Protein AF-A0A936VNS5-F1 (afdb_monomer)

Radius of gyration: 14.25 Å; Cα contacts (8 Å, |Δi|>4): 124; chains: 1; bounding box: 30×24×36 Å

Foldseek 3Di:
DDKDWDWDDVVVPPVRIDTFKMKDWAFDDDDPQWTKTWMWMAGPVGDIDIDIDGTDGPVDDPVVVVCVVPDDDD

pLDDT: mean 94.86, std 8.27, range [45.78, 98.25]

Sequence (74 aa):
MIYVRVELWPCGIKEKARLIGEMTVGNIGGTDEIGDYEVEASDNRGTGFTRVIVGHDRKQSIWALLKRALEVKP

Secondary structure (DSSP, 8-state):
-EEEEEEE-GGG-GGG-EEEEEEEEEEEEE-SSEEEEEEEEEETTS-EEEEEEEEEETTS-HHHHHHHHH----

Solvent-accessible surface area (backbone atoms only — not comparable to full-atom values): 4374 Å² total; per-residue (Å²): 115,47,78,48,79,40,67,50,40,64,95,74,35,71,94,62,48,40,80,46,29,41,33,42,37,38,71,76,51,72,60,96,56,30,35,21,32,42,33,43,35,42,37,74,83,77,52,64,53,74,49,78,47,74,74,40,60,61,87,52,57,70,66,57,55,55,47,61,72,68,57,79,77,130

Nearest PDB structures (foldseek):
  2hbo-assembly1_A-2  TM=3.875E-01  e=2.782E-01  Caulobacter vibrioides
  3qcd-assembly1_A  TM=5.840E-01  e=2.697E+00  Homo sapiens
  3rqb-assembly1_A  TM=4.092E-01  e=2.123E+00  Alicyclobacillus acidocaldarius subsp. acidocaldarius DSM 446
  5t06-assembly1_C  TM=4.076E-01  e=5.525E+00  Escherichia coli O157:H7

Mean predicted aligned error: 3.25 Å

Structure (mmCIF, N/CA/C/O backbone):
data_AF-A0A936VNS5-F1
#
_entry.id   AF-A0A936VNS5-F1
#
loop_
_atom_site.group_PDB
_atom_site.id
_atom_site.type_symbol
_atom_site.label_atom_id
_atom_site.label_alt_id
_atom_site.label_comp_id
_atom_site.label_asym_id
_atom_site.label_entity_id
_atom_site.label_seq_id
_atom_site.pdbx_PDB_ins_code
_atom_site.Cartn_x
_atom_site.Cartn_y
_atom_site.Cartn_z
_atom_site.occupancy
_atom_site.B_iso_or_equiv
_atom_site.auth_seq_id
_atom_site.auth_comp_id
_atom_site.auth_asym_id
_atom_site.auth_atom_id
_atom_site.pdbx_PDB_model_num
ATOM 1 N N . MET A 1 1 ? -12.598 2.522 0.414 1.00 86.00 1 MET A N 1
ATOM 2 C CA . MET A 1 1 ? -11.632 1.879 -0.497 1.00 86.00 1 MET A CA 1
ATOM 3 C C . MET A 1 1 ? -10.568 2.901 -0.846 1.00 86.00 1 MET A C 1
ATOM 5 O O . MET A 1 1 ? -10.921 3.949 -1.373 1.00 86.00 1 MET A O 1
ATOM 9 N N . ILE A 1 2 ? -9.311 2.641 -0.498 1.00 95.88 2 ILE A N 1
ATOM 10 C CA . ILE A 1 2 ? -8.158 3.449 -0.923 1.00 95.88 2 ILE A CA 1
ATOM 11 C C . ILE A 1 2 ? -7.404 2.645 -1.981 1.00 95.88 2 ILE A C 1
ATOM 13 O O . ILE A 1 2 ? -7.251 1.434 -1.838 1.00 95.88 2 ILE A O 1
ATOM 17 N N . TYR A 1 3 ? -6.933 3.322 -3.023 1.00 97.81 3 TYR A N 1
ATOM 18 C CA . TYR A 1 3 ? -6.062 2.744 -4.039 1.00 97.81 3 TYR A CA 1
ATOM 19 C C . TYR A 1 3 ? -4.786 3.575 -4.129 1.00 97.81 3 TYR A C 1
ATOM 21 O O . TYR A 1 3 ? -4.838 4.793 -4.311 1.00 97.81 3 TYR A O 1
ATOM 29 N N . VAL A 1 4 ? -3.646 2.916 -3.967 1.00 97.62 4 VAL A N 1
ATOM 30 C CA . VAL A 1 4 ? -2.316 3.505 -4.087 1.00 97.62 4 VAL A CA 1
ATOM 31 C C . VAL A 1 4 ? -1.682 2.971 -5.358 1.00 97.62 4 VAL A C 1
ATOM 33 O O . VAL A 1 4 ? -1.612 1.764 -5.567 1.00 97.62 4 VAL A O 1
ATOM 36 N N . ARG A 1 5 ? -1.190 3.887 -6.189 1.00 97.62 5 ARG A N 1
ATOM 37 C CA . ARG A 1 5 ? -0.495 3.582 -7.436 1.00 97.62 5 ARG A CA 1
ATOM 38 C C . ARG A 1 5 ? 0.929 4.113 -7.353 1.00 97.62 5 ARG A C 1
ATOM 40 O O . ARG A 1 5 ? 1.122 5.300 -7.092 1.00 97.62 5 ARG A O 1
ATOM 47 N N . VAL A 1 6 ? 1.916 3.255 -7.583 1.00 97.12 6 VAL A N 1
ATOM 48 C CA . VAL A 1 6 ? 3.333 3.629 -7.617 1.00 97.12 6 VAL A CA 1
ATOM 49 C C . VAL A 1 6 ? 3.803 3.608 -9.061 1.00 97.12 6 VAL A C 1
ATOM 51 O O . VAL A 1 6 ? 3.809 2.566 -9.718 1.00 97.12 6 VAL A O 1
ATOM 54 N N . GLU A 1 7 ? 4.211 4.766 -9.564 1.00 97.94 7 GLU A N 1
ATOM 55 C CA . GLU A 1 7 ? 4.669 4.919 -10.940 1.00 97.94 7 GLU A CA 1
ATOM 56 C C . GLU A 1 7 ? 6.131 5.344 -10.998 1.00 97.94 7 GLU A C 1
ATOM 58 O O . GLU A 1 7 ? 6.573 6.219 -10.255 1.00 97.94 7 GLU A O 1
ATOM 63 N N . LEU A 1 8 ? 6.874 4.767 -11.943 1.00 97.69 8 LEU A N 1
ATOM 64 C CA . LEU A 1 8 ? 8.176 5.291 -12.337 1.00 97.69 8 LEU A CA 1
ATOM 65 C C . LEU A 1 8 ? 7.986 6.222 -13.526 1.00 97.69 8 LEU A C 1
ATOM 67 O O . LEU A 1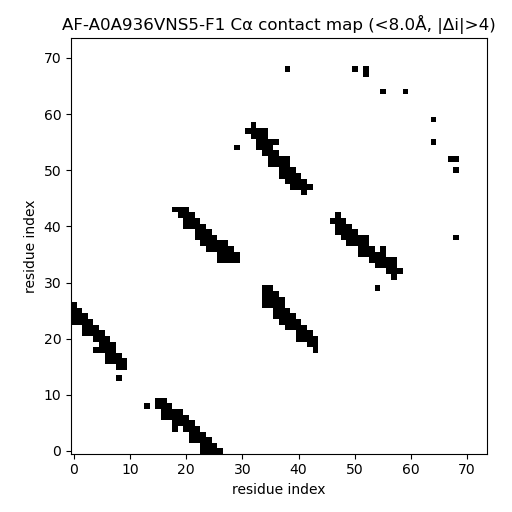 8 ? 7.497 5.779 -14.564 1.00 97.69 8 LEU A O 1
ATOM 71 N N . TRP A 1 9 ? 8.414 7.474 -13.387 1.00 98.06 9 TRP A N 1
ATOM 72 C CA . TRP A 1 9 ? 8.419 8.473 -14.456 1.00 98.06 9 TRP A CA 1
ATOM 73 C C . TRP A 1 9 ? 9.864 8.698 -14.917 1.00 98.06 9 TRP A C 1
ATOM 75 O O . TRP A 1 9 ? 10.616 9.415 -14.248 1.00 98.06 9 TRP A O 1
ATOM 85 N N . PRO A 1 10 ? 10.306 8.081 -16.027 1.00 97.12 10 PRO A N 1
ATOM 86 C CA . PRO A 1 10 ? 11.660 8.264 -16.535 1.00 97.12 10 PRO A CA 1
ATOM 87 C C . PRO A 1 10 ? 11.951 9.747 -16.778 1.00 97.12 10 PRO A C 1
ATOM 89 O O . PRO A 1 10 ? 11.237 10.402 -17.535 1.00 97.12 10 PRO A O 1
ATOM 92 N N . CYS A 1 11 ? 12.984 10.276 -16.117 1.00 96.69 11 CYS A N 1
ATOM 93 C CA . CYS A 1 11 ? 13.359 11.694 -16.184 1.00 96.69 11 CYS A CA 1
ATOM 94 C C . CYS A 1 11 ? 12.226 12.670 -15.797 1.00 96.69 11 CYS A C 1
ATOM 96 O O . CYS A 1 11 ? 12.238 13.816 -16.234 1.00 96.69 11 CYS A O 1
ATOM 98 N N . GLY A 1 12 ? 11.231 12.226 -15.018 1.00 95.62 12 GLY A N 1
ATOM 99 C CA . GLY A 1 12 ? 10.063 13.041 -14.663 1.00 95.62 12 GLY A CA 1
ATOM 100 C C . GLY A 1 12 ? 9.039 13.217 -15.792 1.00 95.62 12 GLY A C 1
ATOM 101 O O . GLY A 1 12 ? 8.136 14.038 -15.667 1.00 95.62 12 GLY A O 1
ATOM 102 N N . ILE A 1 13 ? 9.152 12.457 -16.886 1.00 97.56 13 ILE A N 1
ATOM 103 C CA . ILE A 1 13 ? 8.263 12.552 -18.050 1.00 97.56 13 ILE A CA 1
ATOM 104 C C . ILE A 1 13 ? 7.021 11.683 -17.817 1.00 97.56 13 ILE A C 1
ATOM 106 O O . ILE A 1 13 ? 7.115 10.451 -17.798 1.00 97.56 13 ILE A O 1
ATOM 110 N N . LYS A 1 14 ? 5.854 12.321 -17.671 1.00 96.19 14 LYS A N 1
ATOM 111 C CA . LYS A 1 14 ? 4.576 11.659 -17.359 1.00 96.19 14 LYS A CA 1
ATOM 112 C C . LYS A 1 14 ? 4.124 10.696 -18.452 1.00 96.19 14 LYS A C 1
ATOM 114 O O . LYS A 1 14 ? 3.592 9.632 -18.164 1.00 96.19 14 LYS A O 1
ATOM 119 N N . GLU A 1 15 ? 4.367 11.030 -19.710 1.00 97.38 15 GLU A N 1
ATOM 120 C CA . GLU A 1 15 ? 3.966 10.231 -20.874 1.00 97.38 15 GLU A CA 1
ATOM 121 C C . GLU A 1 15 ? 4.727 8.900 -20.945 1.00 97.38 15 GLU A C 1
ATOM 123 O O . GLU A 1 15 ? 4.296 7.966 -21.615 1.00 97.38 15 GLU A O 1
ATOM 128 N N . LYS A 1 16 ? 5.863 8.810 -20.244 1.00 97.00 16 LYS A N 1
ATOM 129 C CA . LYS A 1 16 ? 6.673 7.595 -20.110 1.00 97.00 16 LYS A CA 1
ATOM 130 C C . LYS A 1 16 ? 6.420 6.865 -18.791 1.00 97.00 16 LYS A C 1
ATOM 132 O O . LYS A 1 16 ? 7.149 5.918 -18.482 1.00 97.00 16 LYS A O 1
ATOM 137 N N . ALA A 1 17 ? 5.449 7.318 -17.997 1.00 97.56 17 ALA A N 1
ATOM 138 C CA . ALA A 1 17 ? 5.118 6.700 -16.728 1.00 97.56 17 ALA A CA 1
ATOM 139 C C . ALA A 1 17 ? 4.739 5.233 -16.929 1.00 97.56 17 ALA A C 1
ATOM 141 O O . ALA A 1 17 ? 3.984 4.878 -17.835 1.00 97.56 17 ALA A O 1
ATOM 142 N N . ARG A 1 18 ? 5.251 4.376 -16.051 1.00 97.31 18 ARG A N 1
ATOM 143 C CA . ARG A 1 18 ? 4.843 2.974 -15.973 1.00 97.31 18 ARG A CA 1
ATOM 144 C C . ARG A 1 18 ? 4.499 2.612 -14.542 1.00 97.31 18 ARG A C 1
ATOM 146 O O . ARG A 1 18 ? 5.201 3.023 -13.615 1.00 97.31 18 ARG A O 1
ATOM 153 N N . LEU A 1 19 ? 3.441 1.826 -14.385 1.00 97.56 19 LEU A N 1
ATOM 154 C CA . LEU A 1 19 ? 3.080 1.223 -13.111 1.00 97.56 19 LEU A CA 1
ATOM 155 C C . LEU A 1 19 ? 4.203 0.280 -12.670 1.00 97.56 19 LEU A C 1
ATOM 157 O O . LEU A 1 19 ? 4.630 -0.581 -13.441 1.00 97.56 19 LEU A O 1
ATOM 161 N N . ILE A 1 20 ? 4.700 0.467 -11.452 1.00 98.00 20 ILE A N 1
ATOM 162 C CA . ILE A 1 20 ? 5.701 -0.420 -10.844 1.00 98.00 20 ILE A CA 1
ATOM 163 C C . ILE A 1 20 ? 5.187 -1.112 -9.582 1.00 98.00 20 ILE A C 1
ATOM 165 O O . ILE A 1 20 ? 5.809 -2.068 -9.134 1.00 98.00 20 ILE A O 1
ATOM 169 N N . GLY A 1 21 ? 4.047 -0.678 -9.053 1.00 97.94 21 GLY A N 1
ATOM 170 C CA . GLY A 1 21 ? 3.325 -1.381 -8.006 1.00 97.94 21 GLY A CA 1
ATOM 171 C C . GLY A 1 21 ? 2.011 -0.701 -7.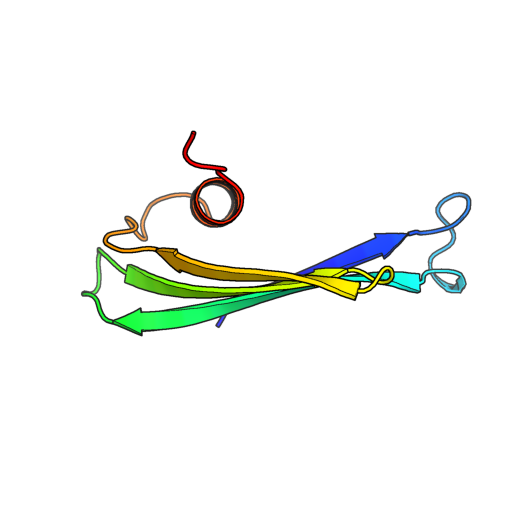667 1.00 97.94 21 GLY A C 1
ATOM 172 O O . GLY A 1 21 ? 1.790 0.468 -7.996 1.00 97.94 21 GLY A O 1
ATOM 173 N N . GLU A 1 22 ? 1.142 -1.441 -7.009 1.00 98.06 22 GLU A N 1
ATOM 174 C CA . GLU A 1 22 ? -0.168 -0.982 -6.580 1.00 98.06 22 GLU A CA 1
ATOM 175 C C . GLU A 1 22 ? -0.540 -1.582 -5.230 1.00 98.06 22 GLU A C 1
ATOM 177 O O . GLU A 1 22 ? 0.007 -2.598 -4.804 1.00 98.06 22 GLU A O 1
ATOM 182 N N . MET A 1 23 ? -1.457 -0.916 -4.538 1.00 98.06 23 MET A N 1
ATOM 183 C CA . MET A 1 23 ? -2.004 -1.406 -3.285 1.00 98.06 23 MET A CA 1
ATOM 184 C C . MET A 1 23 ? -3.455 -0.971 -3.128 1.00 98.06 23 MET A C 1
ATOM 186 O O . MET A 1 23 ? -3.793 0.201 -3.313 1.00 98.06 23 MET A O 1
ATOM 190 N N . THR A 1 24 ? -4.310 -1.905 -2.743 1.00 98.25 24 THR A N 1
ATOM 191 C CA . THR A 1 24 ? -5.684 -1.653 -2.325 1.00 98.25 24 THR A CA 1
ATOM 192 C C . THR A 1 24 ? -5.759 -1.670 -0.803 1.00 98.25 24 THR A C 1
ATOM 194 O O . THR A 1 24 ? -5.050 -2.419 -0.137 1.00 98.25 24 THR A O 1
ATOM 197 N N . VAL A 1 25 ? -6.609 -0.815 -0.238 1.00 97.94 25 VAL A N 1
ATOM 198 C CA . VAL A 1 25 ? -6.970 -0.851 1.183 1.00 97.94 25 VAL A CA 1
ATOM 199 C C . VAL A 1 25 ? -8.493 -0.796 1.282 1.00 97.94 25 VAL A C 1
ATOM 201 O O . VAL A 1 25 ? -9.123 0.267 1.156 1.00 97.94 25 VAL A O 1
ATOM 204 N N . GLY A 1 26 ? -9.093 -1.970 1.444 1.00 97.62 26 GLY A N 1
ATOM 205 C CA . GLY A 1 26 ? -10.525 -2.173 1.618 1.00 97.62 26 GLY A CA 1
ATOM 206 C C . GLY A 1 26 ? -10.911 -2.028 3.084 1.00 97.62 26 GLY A C 1
ATOM 207 O O . GLY A 1 26 ? -10.221 -2.542 3.952 1.00 97.62 26 GLY A O 1
ATOM 208 N N . ASN A 1 27 ? -12.001 -1.317 3.387 1.00 96.62 27 ASN A N 1
ATOM 209 C CA . ASN A 1 27 ? -12.559 -1.340 4.740 1.00 96.62 27 ASN A CA 1
ATOM 210 C C . ASN A 1 27 ? -13.396 -2.612 4.891 1.00 96.62 27 ASN A C 1
ATOM 212 O O . ASN A 1 27 ? -14.281 -2.846 4.072 1.00 96.62 27 ASN A O 1
ATOM 216 N N . ILE A 1 28 ? -13.110 -3.398 5.925 1.00 97.44 28 ILE A N 1
ATOM 217 C CA . ILE A 1 28 ? -13.773 -4.685 6.188 1.00 97.44 28 ILE A CA 1
ATOM 218 C C . ILE A 1 28 ? -14.549 -4.691 7.512 1.00 97.44 28 ILE A C 1
ATOM 220 O O . ILE A 1 28 ? -15.188 -5.683 7.848 1.00 97.44 28 ILE A O 1
ATOM 224 N N . GLY A 1 29 ? -14.502 -3.593 8.273 1.00 96.31 29 GLY A N 1
ATOM 225 C CA . GLY A 1 29 ? -15.192 -3.479 9.555 1.00 96.31 29 GLY A CA 1
ATOM 226 C C . GLY A 1 29 ? -14.810 -2.239 10.364 1.00 96.31 29 GLY A C 1
ATOM 227 O O . GLY A 1 29 ? -14.113 -1.334 9.880 1.00 96.31 29 GLY A O 1
ATOM 228 N N . GLY A 1 30 ? -15.283 -2.213 11.610 1.00 94.12 30 GLY A N 1
ATOM 229 C CA . GLY A 1 30 ? -15.010 -1.171 12.599 1.00 94.12 30 GLY A CA 1
ATOM 230 C C . GLY A 1 30 ? -16.224 -0.303 12.958 1.00 94.12 30 GLY A C 1
ATOM 231 O O . GLY A 1 30 ? -17.373 -0.701 12.783 1.00 94.12 30 GLY A O 1
ATOM 232 N N . THR A 1 31 ? -15.942 0.885 13.485 1.00 95.75 31 THR A N 1
ATOM 233 C CA . THR A 1 31 ? -16.886 1.933 13.899 1.00 95.75 31 THR A CA 1
ATOM 234 C C . THR A 1 31 ? -16.624 3.233 13.127 1.00 95.75 31 THR A C 1
ATOM 236 O O . THR A 1 31 ? -15.785 3.284 12.226 1.00 95.75 31 THR A O 1
ATOM 239 N N . ASP A 1 32 ? -17.311 4.317 13.487 1.00 94.25 32 ASP A N 1
ATOM 240 C CA . ASP A 1 32 ? -17.076 5.638 12.893 1.00 94.25 32 ASP A CA 1
ATOM 241 C C . ASP A 1 32 ? -15.689 6.211 13.217 1.00 94.25 32 ASP A C 1
ATOM 243 O O . ASP A 1 32 ? -15.141 6.981 12.428 1.00 94.25 32 ASP A O 1
ATOM 247 N N . GLU A 1 33 ? -15.088 5.803 14.338 1.00 97.00 33 GLU A N 1
ATOM 248 C CA . GLU A 1 33 ? -13.776 6.289 14.785 1.00 97.00 33 GLU A CA 1
ATOM 249 C C . GLU A 1 33 ? -12.641 5.306 14.486 1.00 97.00 33 GLU A C 1
ATOM 251 O O . GLU A 1 33 ? -11.498 5.717 14.301 1.00 97.00 33 GLU A O 1
ATOM 256 N N . ILE A 1 34 ? -12.946 4.011 14.405 1.00 97.56 34 ILE A N 1
ATOM 257 C CA . ILE A 1 34 ? -11.962 2.939 14.253 1.00 97.56 34 ILE A CA 1
ATOM 258 C C . ILE A 1 34 ? -12.288 2.122 13.006 1.00 97.56 34 ILE A C 1
ATOM 260 O O . ILE A 1 34 ? -13.419 1.701 12.818 1.00 97.56 34 ILE A O 1
ATOM 264 N N . GLY A 1 35 ? -11.317 1.862 12.138 1.00 96.75 35 GLY A N 1
ATOM 265 C CA . GLY A 1 35 ? -11.494 1.020 10.958 1.00 96.75 35 GLY A CA 1
ATOM 266 C C . GLY A 1 35 ? -10.619 -0.225 10.981 1.00 96.75 35 GLY A C 1
ATOM 267 O O . GLY A 1 35 ?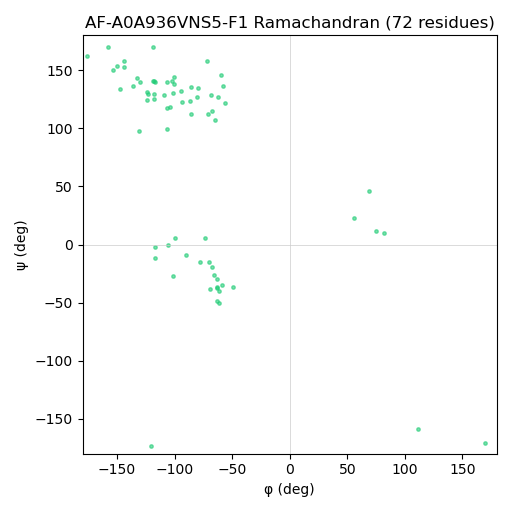 -9.439 -0.154 11.330 1.00 96.75 35 GLY A O 1
ATOM 268 N N . ASP A 1 36 ? -11.198 -1.330 10.523 1.00 97.81 36 ASP A N 1
ATOM 269 C CA . ASP A 1 36 ? -10.463 -2.528 10.132 1.00 97.81 36 ASP A CA 1
ATOM 270 C C . ASP A 1 36 ? -10.329 -2.555 8.611 1.00 97.81 36 ASP A C 1
ATOM 272 O O . ASP A 1 36 ? -11.269 -2.209 7.879 1.00 97.81 36 ASP A O 1
ATOM 276 N N . TYR A 1 37 ? -9.149 -2.935 8.131 1.00 97.56 37 TYR A N 1
ATOM 277 C CA . TYR A 1 37 ? -8.805 -2.850 6.721 1.00 97.56 37 TYR A CA 1
ATOM 278 C C . TYR A 1 37 ? -8.102 -4.103 6.217 1.00 97.56 37 TYR A C 1
ATOM 280 O O . TYR A 1 37 ? -7.180 -4.600 6.857 1.00 97.56 37 TYR A O 1
ATOM 288 N N . GLU A 1 38 ? -8.500 -4.564 5.038 1.00 98.00 38 GLU A N 1
ATOM 289 C CA . GLU A 1 38 ? -7.757 -5.535 4.243 1.00 98.00 38 GLU A CA 1
ATOM 290 C C . GLU A 1 38 ? -6.888 -4.787 3.235 1.00 98.00 38 GLU A C 1
ATOM 292 O O . GLU A 1 38 ? -7.340 -3.847 2.580 1.00 98.00 38 GLU A O 1
ATOM 297 N N . VAL A 1 39 ? -5.625 -5.181 3.155 1.00 97.81 39 VAL A N 1
ATOM 298 C CA . VAL A 1 39 ? -4.618 -4.616 2.269 1.00 97.81 39 VAL A CA 1
ATOM 299 C C . VAL A 1 39 ? -4.150 -5.702 1.324 1.00 97.81 39 VAL A C 1
ATOM 301 O O . VAL A 1 39 ? -3.705 -6.751 1.789 1.00 97.81 39 VAL A O 1
ATOM 304 N N . GLU A 1 40 ? -4.153 -5.414 0.031 1.00 97.81 40 GLU A N 1
ATOM 305 C CA . GLU A 1 40 ? -3.475 -6.223 -0.978 1.00 97.81 40 GLU A CA 1
ATOM 306 C C . GLU A 1 40 ? -2.497 -5.328 -1.723 1.00 97.81 40 GLU A C 1
ATOM 308 O O . GLU A 1 40 ? -2.865 -4.242 -2.166 1.00 97.81 40 GLU A O 1
ATOM 313 N N . ALA A 1 41 ? -1.246 -5.755 -1.843 1.00 97.44 41 ALA A N 1
ATOM 314 C CA . ALA A 1 41 ? -0.213 -5.014 -2.548 1.00 97.44 41 ALA A CA 1
ATOM 315 C C . ALA A 1 41 ? 0.553 -5.930 -3.495 1.00 97.44 41 ALA A C 1
ATOM 317 O O . ALA A 1 41 ? 0.829 -7.087 -3.167 1.00 97.44 41 ALA A O 1
ATOM 318 N N . SER A 1 42 ? 0.936 -5.394 -4.648 1.00 97.50 42 SER A N 1
ATOM 319 C CA . SER A 1 42 ? 1.727 -6.091 -5.656 1.00 97.50 42 SER A CA 1
ATOM 320 C C . SER A 1 42 ? 2.699 -5.135 -6.347 1.00 97.50 42 SER A C 1
ATOM 322 O O . SER A 1 42 ? 2.471 -3.925 -6.427 1.00 97.50 42 SER A O 1
ATOM 324 N N . ASP A 1 43 ? 3.810 -5.672 -6.844 1.00 97.50 43 ASP A N 1
ATOM 325 C CA . ASP A 1 43 ? 4.770 -4.957 -7.677 1.00 97.50 43 ASP A CA 1
ATOM 326 C C . ASP A 1 43 ? 4.910 -5.593 -9.067 1.00 97.50 43 ASP A C 1
ATOM 328 O O . ASP A 1 43 ? 4.443 -6.699 -9.354 1.00 97.50 43 ASP A O 1
ATOM 332 N N . ASN A 1 44 ? 5.598 -4.889 -9.962 1.00 95.81 44 ASN A N 1
ATOM 333 C CA . ASN A 1 44 ? 5.862 -5.361 -11.320 1.00 95.81 44 ASN A CA 1
ATOM 334 C C . ASN A 1 44 ? 6.926 -6.475 -11.417 1.00 95.81 44 ASN A C 1
ATOM 336 O O . ASN A 1 44 ? 7.323 -6.840 -12.525 1.00 95.81 44 ASN A O 1
ATOM 340 N N . ARG A 1 45 ? 7.418 -6.988 -10.285 1.00 95.50 45 ARG A N 1
ATOM 341 C CA . ARG A 1 45 ? 8.340 -8.128 -10.183 1.00 95.50 45 ARG A CA 1
ATOM 342 C C . ARG A 1 45 ? 7.638 -9.389 -9.677 1.00 95.50 45 ARG A C 1
ATOM 344 O O . ARG A 1 45 ? 8.287 -10.425 -9.566 1.00 95.50 45 ARG A O 1
ATOM 351 N N . GLY A 1 46 ? 6.336 -9.313 -9.400 1.00 92.88 46 GLY A N 1
ATOM 352 C CA . GLY A 1 46 ? 5.554 -10.413 -8.839 1.00 92.88 46 GLY A CA 1
ATOM 353 C C . GLY A 1 46 ? 5.695 -10.552 -7.323 1.00 92.88 46 GLY A C 1
ATOM 354 O O . GLY A 1 46 ? 5.234 -11.545 -6.765 1.00 92.88 46 GLY A O 1
ATOM 355 N N . T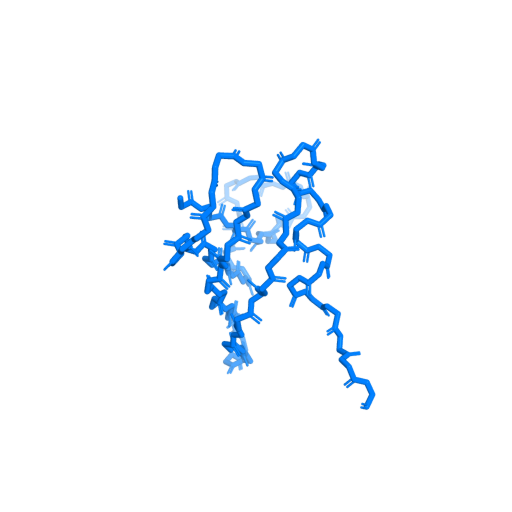HR A 1 47 ? 6.311 -9.582 -6.645 1.00 95.06 47 THR A N 1
ATOM 356 C CA . THR A 1 47 ? 6.304 -9.510 -5.182 1.00 95.06 47 THR A CA 1
ATOM 357 C C . THR A 1 47 ? 4.977 -8.920 -4.739 1.00 95.06 47 THR A C 1
ATOM 359 O O . THR A 1 47 ? 4.532 -7.907 -5.273 1.00 95.06 47 THR A O 1
ATOM 362 N N . GLY A 1 48 ? 4.353 -9.512 -3.731 1.00 95.25 48 GLY A N 1
ATOM 363 C CA . GLY A 1 48 ? 3.130 -8.974 -3.163 1.00 95.25 48 GLY A CA 1
ATOM 364 C C . GLY A 1 48 ? 2.897 -9.468 -1.750 1.00 95.25 48 GLY A C 1
ATOM 365 O O . GLY A 1 48 ? 3.595 -10.359 -1.261 1.00 95.25 48 GLY A O 1
ATOM 366 N N . PHE 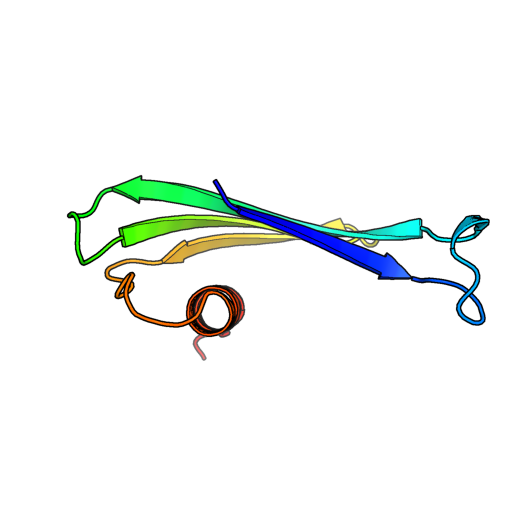A 1 49 ? 1.920 -8.867 -1.089 1.00 95.94 49 PHE A N 1
ATOM 367 C CA . PHE A 1 49 ? 1.454 -9.310 0.213 1.00 95.94 49 PHE A CA 1
ATOM 368 C C . PHE A 1 49 ? -0.024 -8.986 0.389 1.00 95.94 49 PHE A C 1
ATOM 370 O O . PHE A 1 49 ? -0.534 -8.008 -0.158 1.00 95.94 49 PHE A O 1
ATOM 377 N N . THR A 1 50 ? -0.672 -9.783 1.230 1.00 96.56 50 THR A N 1
ATOM 378 C CA . THR A 1 50 ? -2.005 -9.499 1.753 1.00 96.56 50 THR A CA 1
ATOM 379 C C . THR A 1 50 ? -1.917 -9.387 3.264 1.00 96.56 50 THR A C 1
ATOM 381 O O . THR A 1 50 ? -1.173 -10.134 3.912 1.00 96.56 50 THR A O 1
ATOM 384 N N . ARG A 1 51 ? -2.648 -8.441 3.851 1.00 95.44 51 ARG A N 1
ATOM 385 C CA . ARG A 1 51 ? -2.666 -8.246 5.300 1.00 95.44 51 ARG A CA 1
ATOM 386 C C . ARG A 1 51 ? -3.962 -7.620 5.784 1.00 95.44 51 ARG A C 1
ATOM 388 O O . ARG A 1 51 ? -4.529 -6.762 5.127 1.00 95.44 51 ARG A O 1
ATOM 395 N N . VAL A 1 52 ? -4.336 -7.958 7.014 1.00 96.50 52 VAL A N 1
ATOM 396 C CA . VAL A 1 52 ? -5.380 -7.261 7.763 1.00 96.50 52 VAL A CA 1
ATOM 397 C C . VAL A 1 52 ? -4.770 -6.305 8.793 1.00 96.50 52 VAL A C 1
ATOM 399 O O . VAL A 1 52 ? -3.901 -6.683 9.584 1.00 96.50 52 VAL A O 1
ATOM 402 N N . ILE A 1 53 ? -5.238 -5.060 8.793 1.00 96.31 53 ILE A N 1
ATOM 403 C CA . ILE A 1 53 ? -4.979 -4.046 9.815 1.00 96.31 53 ILE A CA 1
ATOM 404 C C . ILE A 1 53 ? -6.234 -3.930 10.667 1.00 96.31 53 ILE A C 1
ATOM 406 O O . ILE A 1 53 ? -7.282 -3.530 10.173 1.00 96.31 53 ILE A O 1
ATOM 410 N N . VAL A 1 54 ? -6.107 -4.231 11.955 1.00 96.25 54 VAL A N 1
ATOM 411 C CA . VAL A 1 54 ? -7.203 -4.103 12.920 1.00 96.25 54 VAL A CA 1
ATOM 412 C C . VAL A 1 54 ? -7.016 -2.836 13.747 1.00 96.25 54 VAL A C 1
ATOM 414 O O . VAL A 1 54 ? -5.888 -2.496 14.140 1.00 96.25 54 VAL A O 1
ATOM 417 N N . GLY A 1 55 ? -8.110 -2.140 14.029 1.00 96.50 55 GLY A N 1
ATOM 418 C CA . GLY A 1 55 ? -8.141 -1.059 15.000 1.00 96.50 55 GLY A CA 1
ATOM 419 C C . GLY A 1 55 ? -7.354 0.175 14.561 1.00 96.50 55 GLY A C 1
ATOM 420 O O . GLY A 1 55 ? -6.512 0.671 15.313 1.00 96.50 55 GLY A O 1
ATOM 421 N N . HIS A 1 56 ? -7.511 0.634 13.320 1.00 96.94 56 HIS A N 1
ATOM 422 C CA . HIS A 1 56 ? -6.889 1.883 12.879 1.00 96.94 56 HIS A CA 1
ATOM 423 C C . HIS A 1 56 ? -7.775 3.085 13.209 1.00 96.94 56 HIS A C 1
ATOM 425 O O . HIS A 1 56 ? -8.924 3.145 12.784 1.00 96.94 56 HIS A O 1
ATOM 431 N N . ASP A 1 57 ? -7.228 4.046 13.950 1.00 97.44 57 ASP A N 1
ATOM 432 C CA . ASP A 1 57 ? -7.902 5.307 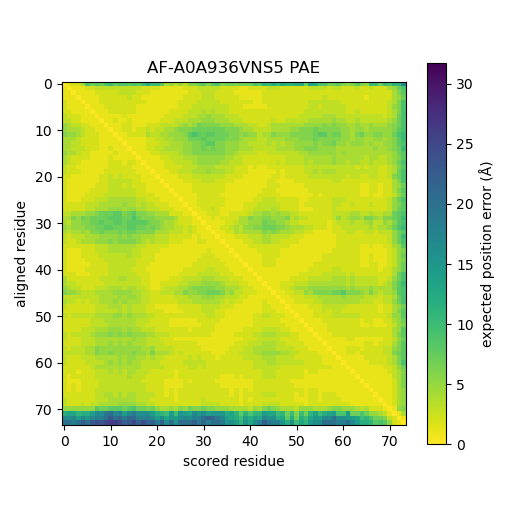14.256 1.00 97.44 57 ASP A CA 1
ATOM 433 C C . ASP A 1 57 ? -8.062 6.156 12.990 1.00 97.44 57 ASP A C 1
ATOM 435 O O . ASP A 1 57 ? -7.082 6.616 12.403 1.00 97.44 57 ASP A O 1
ATOM 439 N N . ARG A 1 58 ? -9.315 6.377 12.584 1.00 95.31 58 ARG A N 1
ATOM 440 C CA . ARG A 1 58 ? -9.695 7.083 11.353 1.00 95.31 58 ARG A CA 1
ATOM 441 C C . ARG A 1 58 ? -9.396 8.580 11.394 1.00 95.31 58 ARG A C 1
ATOM 443 O O . ARG A 1 58 ? -9.413 9.217 10.343 1.00 95.31 58 ARG A O 1
ATOM 450 N N . LYS A 1 59 ? -9.127 9.152 12.573 1.00 96.44 59 LYS A N 1
ATOM 451 C CA . LYS A 1 59 ? -8.694 10.554 12.710 1.00 96.44 59 LYS A CA 1
ATOM 452 C C . LYS A 1 59 ? -7.217 10.725 12.350 1.00 96.44 59 LYS A C 1
ATOM 454 O O . LYS A 1 59 ? -6.767 11.852 12.141 1.00 96.44 59 LYS A O 1
ATOM 459 N N . GLN A 1 60 ? -6.456 9.632 12.269 1.00 96.88 60 GLN A N 1
ATOM 460 C CA . GLN A 1 60 ? -5.068 9.681 11.829 1.00 96.88 60 GLN A CA 1
ATOM 461 C C . GLN A 1 60 ? -4.964 9.957 10.328 1.00 96.88 60 GLN A C 1
ATOM 463 O O . GLN A 1 60 ? -5.874 9.716 9.538 1.00 96.88 60 GLN A O 1
ATOM 468 N N . SER A 1 61 ? -3.802 10.471 9.923 1.00 96.38 61 SER A N 1
ATOM 4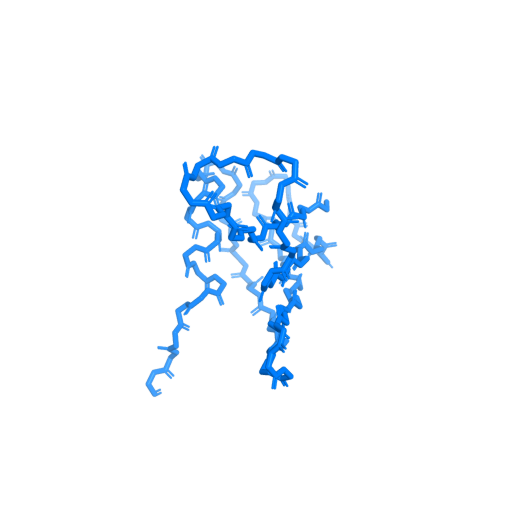69 C CA . SER A 1 61 ? -3.501 10.692 8.513 1.00 96.38 61 SER A CA 1
ATOM 470 C C . SER A 1 61 ? -3.549 9.382 7.728 1.00 96.38 61 SER A C 1
ATOM 472 O O . SER A 1 61 ? -3.078 8.349 8.207 1.00 96.38 61 SER A O 1
ATOM 474 N N . ILE A 1 62 ? -3.982 9.451 6.468 1.00 94.44 62 ILE A N 1
ATOM 475 C CA . ILE A 1 62 ? -3.889 8.331 5.526 1.00 94.44 62 ILE A CA 1
ATOM 476 C C . ILE A 1 62 ? -2.482 7.716 5.489 1.00 94.44 62 ILE A C 1
ATOM 478 O O . ILE A 1 62 ? -2.335 6.500 5.434 1.00 94.44 62 ILE A O 1
ATOM 482 N N . TRP A 1 63 ? -1.430 8.529 5.617 1.00 96.69 63 TRP A N 1
ATOM 483 C CA . TRP A 1 63 ? -0.049 8.048 5.640 1.00 96.69 63 TRP A CA 1
ATOM 484 C C . TRP A 1 63 ? 0.253 7.137 6.833 1.00 96.69 63 TRP A C 1
ATOM 486 O O . TRP A 1 63 ? 1.077 6.236 6.709 1.00 96.69 63 TRP A O 1
ATOM 496 N N . ALA A 1 64 ? -0.422 7.322 7.971 1.00 97.12 64 ALA A N 1
ATOM 497 C CA . ALA A 1 64 ? -0.288 6.436 9.125 1.00 97.12 64 ALA A CA 1
ATOM 498 C C . ALA A 1 64 ? -0.898 5.055 8.842 1.00 97.12 64 ALA A C 1
ATOM 500 O O . ALA A 1 64 ? -0.308 4.039 9.215 1.00 97.12 64 ALA A O 1
ATOM 501 N N . LEU A 1 65 ? -2.030 5.004 8.129 1.00 96.75 65 LEU A N 1
ATOM 502 C CA . LEU A 1 65 ? -2.619 3.747 7.661 1.00 96.75 65 LEU A CA 1
ATOM 503 C C . LEU A 1 65 ? -1.680 3.028 6.687 1.00 96.75 65 LEU A C 1
ATOM 505 O O . LEU A 1 65 ? -1.387 1.850 6.880 1.00 96.75 65 LEU A O 1
ATOM 509 N N . LEU A 1 66 ? -1.155 3.745 5.686 1.00 96.50 66 LEU A N 1
ATOM 510 C CA . LEU A 1 66 ? -0.220 3.174 4.709 1.00 96.50 66 LEU A CA 1
ATOM 511 C C . LEU A 1 66 ? 1.083 2.709 5.372 1.00 96.50 66 LEU A C 1
ATOM 513 O O . LEU A 1 66 ? 1.610 1.656 5.029 1.00 96.50 66 LEU A O 1
ATOM 517 N N . LYS A 1 67 ? 1.584 3.445 6.370 1.00 96.44 67 LYS A N 1
ATOM 518 C CA . LYS A 1 67 ? 2.739 3.016 7.163 1.00 96.44 67 LYS A CA 1
ATOM 519 C C . LYS A 1 67 ? 2.449 1.704 7.895 1.00 96.44 67 LYS A C 1
ATOM 521 O O . LYS A 1 67 ? 3.226 0.768 7.749 1.00 96.44 67 LYS A O 1
ATOM 526 N N . ARG A 1 68 ? 1.320 1.601 8.611 1.00 95.50 68 ARG A N 1
ATOM 527 C CA . ARG A 1 68 ? 0.903 0.349 9.280 1.00 95.50 68 ARG A CA 1
ATOM 528 C C . ARG A 1 68 ? 0.742 -0.810 8.295 1.00 95.50 68 ARG A C 1
ATOM 530 O O . ARG A 1 68 ? 1.047 -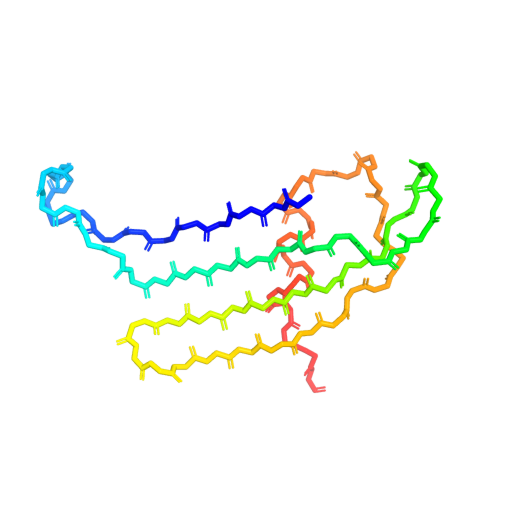1.947 8.646 1.00 95.50 68 ARG A O 1
ATOM 537 N N . ALA A 1 69 ? 0.289 -0.537 7.072 1.00 95.06 69 ALA A N 1
ATOM 538 C CA . ALA A 1 69 ? 0.190 -1.546 6.021 1.00 95.06 69 ALA A CA 1
ATOM 539 C C . ALA A 1 69 ? 1.558 -2.150 5.663 1.00 95.06 69 ALA A C 1
ATOM 541 O O . ALA A 1 69 ? 1.665 -3.363 5.495 1.00 95.06 69 ALA A O 1
ATOM 542 N N . LEU A 1 70 ? 2.600 -1.314 5.617 1.00 94.19 70 LEU A N 1
ATOM 543 C CA . LEU A 1 70 ? 3.957 -1.674 5.194 1.00 94.19 70 LEU A CA 1
ATOM 544 C C . LEU A 1 70 ? 4.877 -2.150 6.335 1.00 94.19 70 LEU A C 1
A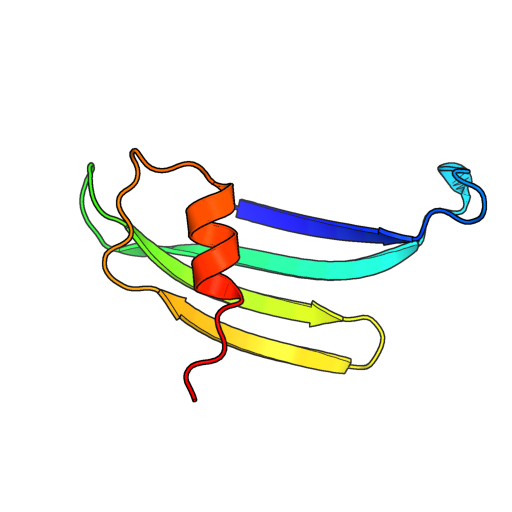TOM 546 O O . LEU A 1 70 ? 5.985 -2.611 6.071 1.00 94.19 70 LEU A O 1
ATOM 550 N N . GLU A 1 71 ? 4.461 -2.039 7.600 1.00 91.25 71 GLU A N 1
ATOM 551 C CA . GLU A 1 71 ? 5.277 -2.433 8.757 1.00 91.25 71 GLU A CA 1
ATOM 552 C C . GLU A 1 71 ? 5.552 -3.945 8.774 1.00 91.25 71 GLU A C 1
ATOM 554 O O . GLU A 1 71 ? 4.682 -4.744 9.105 1.00 91.25 71 GLU A O 1
ATOM 559 N N . VAL A 1 72 ? 6.771 -4.388 8.474 1.00 67.75 72 VAL A N 1
ATOM 560 C CA . VAL A 1 72 ? 7.152 -5.795 8.670 1.00 67.75 72 VAL A CA 1
ATOM 561 C C . VAL A 1 72 ? 7.252 -6.050 10.177 1.00 67.75 72 VAL A C 1
ATOM 563 O O . VAL A 1 72 ? 8.117 -5.483 10.840 1.00 67.75 72 VAL A O 1
ATOM 566 N N . LYS A 1 73 ? 6.347 -6.864 10.740 1.00 56.06 73 LYS A N 1
ATOM 567 C CA . LYS A 1 73 ? 6.536 -7.363 12.106 1.00 56.06 73 LYS A CA 1
ATOM 568 C C . LYS A 1 73 ? 7.735 -8.325 12.077 1.00 56.06 73 LYS A C 1
ATOM 570 O O . LYS A 1 73 ? 7.740 -9.172 11.182 1.00 56.06 73 LYS A O 1
ATOM 575 N N . PRO A 1 74 ? 8.732 -8.151 12.963 1.00 45.78 74 PRO A N 1
ATOM 576 C CA . PRO A 1 74 ? 9.872 -9.058 13.066 1.00 45.78 74 PRO A CA 1
ATOM 577 C C . PRO A 1 74 ? 9.443 -10.482 13.429 1.00 45.78 74 PRO A C 1
ATOM 579 O O . PRO A 1 74 ? 8.359 -10.637 14.043 1.00 45.78 74 PRO A O 1
#